Protein AF-A0A8T3SZZ5-F1 (afdb_monomer_lite)

pLDDT: mean 92.69, std 7.75, range [58.88, 98.56]

Foldseek 3Di:
DCQLLVLLLVLLVLLVVCVVPVWLVSLQSSLVSLVRSLVVLVVVLVVLVVLCVPPPLCVDPLNVCLSVLSVLLSVLSVVLNVQSVVDSRDRDPSSSVSSVVSSVSSVVSVVSVVCCCPVVVGPHDDDDDD

Secondary structure (DSSP, 8-state):
--HHHHHHHHHHHHHHHHHHH--HHHHHHHHHHHHHHHHHHHHHHHHHHHHHHH-GGGGSHHHHHHHHHHHHHHHHHHHHHHHHTT-SS---HHHHHHHHHHHHHHHHHHHHHHHHHHHH-TT-PPPPP-

Structure (mmCIF, N/CA/C/O backbone):
data_AF-A0A8T3SZZ5-F1
#
_entry.id   AF-A0A8T3SZZ5-F1
#
loop_
_atom_site.group_PDB
_atom_site.id
_atom_site.type_symbol
_atom_site.label_atom_id
_atom_site.label_alt_id
_atom_site.label_comp_id
_atom_site.label_asym_id
_atom_site.label_entity_id
_atom_site.label_seq_id
_atom_site.pdbx_PDB_ins_code
_atom_site.Cartn_x
_atom_site.Cartn_y
_atom_site.Cartn_z
_atom_site.occupancy
_atom_site.B_iso_or_equiv
_atom_site.auth_seq_id
_atom_site.auth_comp_id
_atom_site.auth_asym_id
_atom_site.auth_atom_id
_atom_site.pdbx_PDB_model_num
ATOM 1 N N . MET A 1 1 ? -1.340 4.251 -11.972 1.00 61.84 1 MET A N 1
ATOM 2 C CA . MET A 1 1 ? -2.736 4.170 -11.483 1.00 61.84 1 MET A CA 1
ATOM 3 C C . MET A 1 1 ? -2.809 4.686 -10.046 1.00 61.84 1 MET A C 1
ATOM 5 O O . MET A 1 1 ? -2.326 3.992 -9.163 1.00 61.84 1 MET A O 1
ATOM 9 N N . PRO A 1 2 ? -3.356 5.887 -9.785 1.00 79.12 2 PRO A N 1
ATOM 10 C CA . PRO A 1 2 ? -3.400 6.474 -8.436 1.00 79.12 2 PRO A CA 1
ATOM 11 C C . PRO A 1 2 ? -4.463 5.850 -7.510 1.00 79.12 2 PRO A C 1
ATOM 13 O O . PRO A 1 2 ? -4.413 6.050 -6.300 1.00 79.12 2 PRO A O 1
ATOM 16 N N . ILE A 1 3 ? -5.404 5.069 -8.057 1.00 86.88 3 ILE A N 1
ATOM 17 C CA . ILE A 1 3 ? -6.556 4.520 -7.319 1.00 86.88 3 ILE A CA 1
ATOM 18 C C . ILE A 1 3 ? -6.145 3.657 -6.106 1.00 86.88 3 ILE A C 1
ATOM 20 O O . ILE A 1 3 ? -6.628 3.943 -5.010 1.00 86.88 3 ILE A O 1
ATOM 24 N N . PRO A 1 4 ? -5.246 2.654 -6.222 1.00 90.94 4 PRO A N 1
ATOM 25 C CA . PRO A 1 4 ? -4.876 1.817 -5.075 1.00 90.94 4 PRO A CA 1
ATOM 26 C C . PRO A 1 4 ? -4.179 2.623 -3.978 1.00 90.94 4 PRO A C 1
ATOM 28 O O . PRO A 1 4 ? -4.454 2.430 -2.798 1.00 90.94 4 PRO A O 1
ATOM 31 N N . ILE A 1 5 ? -3.324 3.571 -4.380 1.00 92.69 5 ILE A N 1
ATOM 32 C CA . ILE A 1 5 ? -2.606 4.469 -3.470 1.00 92.69 5 ILE A CA 1
ATOM 33 C C . ILE A 1 5 ? -3.613 5.287 -2.658 1.00 92.69 5 ILE A C 1
ATOM 35 O O . ILE A 1 5 ? -3.540 5.306 -1.431 1.00 92.69 5 ILE A O 1
ATOM 39 N N . GLY A 1 6 ? -4.583 5.914 -3.330 1.00 93.69 6 GLY A N 1
ATOM 40 C CA . GLY A 1 6 ? -5.626 6.703 -2.677 1.00 93.69 6 GLY A CA 1
ATOM 41 C C . GLY A 1 6 ? -6.462 5.881 -1.696 1.00 93.69 6 GLY A C 1
ATOM 42 O O . GLY A 1 6 ? -6.640 6.293 -0.553 1.00 93.69 6 GLY A O 1
ATOM 43 N N . LEU A 1 7 ? -6.917 4.693 -2.103 1.00 97.06 7 LEU A N 1
ATOM 44 C CA . LEU A 1 7 ? -7.750 3.827 -1.262 1.00 97.06 7 LEU A CA 1
ATOM 45 C C . LEU A 1 7 ? -7.009 3.315 -0.024 1.00 97.06 7 LEU A C 1
ATOM 47 O O . LEU A 1 7 ? -7.548 3.376 1.078 1.00 97.06 7 LEU A O 1
ATOM 51 N N . LEU A 1 8 ? -5.768 2.850 -0.175 1.00 96.50 8 LEU A N 1
ATOM 52 C CA . LEU A 1 8 ? -4.978 2.340 0.948 1.00 96.50 8 LEU A CA 1
ATOM 53 C C . LEU A 1 8 ? -4.509 3.466 1.885 1.00 96.50 8 LEU A C 1
ATOM 55 O O . LEU A 1 8 ? -4.476 3.280 3.100 1.00 96.50 8 LEU A O 1
ATOM 59 N N . THR A 1 9 ? -4.240 4.663 1.356 1.00 95.94 9 THR A N 1
ATOM 60 C CA . THR A 1 9 ? -3.943 5.848 2.180 1.00 95.94 9 THR A CA 1
ATOM 61 C C . THR A 1 9 ? -5.182 6.297 2.959 1.00 95.94 9 THR A C 1
ATOM 63 O O . THR A 1 9 ? -5.110 6.545 4.163 1.00 95.94 9 THR A O 1
ATOM 66 N N . ALA A 1 10 ? -6.348 6.334 2.307 1.00 97.38 10 ALA A N 1
ATOM 67 C CA . ALA A 1 10 ? -7.620 6.628 2.961 1.00 97.38 10 ALA A CA 1
ATOM 68 C C . ALA A 1 10 ? -7.983 5.566 4.012 1.00 97.38 10 ALA A C 1
ATOM 70 O O . ALA A 1 10 ? -8.557 5.900 5.048 1.00 97.38 10 ALA A O 1
ATOM 71 N N . ALA A 1 11 ? -7.625 4.296 3.789 1.00 97.25 11 ALA A N 1
ATOM 72 C CA . ALA A 1 11 ? -7.808 3.240 4.778 1.00 97.25 11 ALA A CA 1
ATOM 73 C C . ALA A 1 11 ? -7.007 3.516 6.057 1.00 97.25 11 ALA A C 1
ATOM 75 O O . ALA A 1 11 ? -7.571 3.425 7.147 1.00 97.25 11 ALA A O 1
ATOM 76 N N . ALA A 1 12 ? -5.737 3.915 5.934 1.00 96.62 12 ALA A N 1
ATOM 77 C CA . ALA A 1 12 ? -4.908 4.289 7.079 1.00 96.62 12 ALA A CA 1
ATOM 78 C C . ALA A 1 12 ? -5.440 5.541 7.803 1.00 96.62 12 ALA A C 1
ATOM 80 O O . ALA A 1 12 ? -5.471 5.578 9.033 1.00 96.62 12 ALA A O 1
ATOM 81 N N . ALA A 1 13 ? -5.937 6.539 7.066 1.00 97.69 13 ALA A N 1
ATOM 82 C CA . ALA A 1 13 ? -6.591 7.707 7.663 1.00 97.69 13 ALA A CA 1
ATOM 83 C C . ALA A 1 13 ? -7.879 7.326 8.420 1.00 97.69 13 ALA A C 1
ATOM 85 O O . ALA A 1 13 ? -8.120 7.792 9.532 1.00 97.69 13 ALA A O 1
ATOM 86 N N . SER A 1 14 ? -8.684 6.428 7.850 1.00 97.62 14 SER A N 1
ATOM 87 C CA . SER A 1 14 ? -9.874 5.876 8.500 1.00 97.62 14 SER A CA 1
ATOM 88 C C . SER A 1 14 ? -9.515 5.081 9.758 1.00 97.62 14 SER A C 1
ATOM 90 O O . SER A 1 14 ? -10.202 5.171 10.768 1.00 97.62 14 SER A O 1
ATOM 92 N N . ASP A 1 15 ? -8.428 4.315 9.733 1.00 96.81 15 ASP A N 1
ATOM 93 C CA . ASP A 1 15 ? -7.927 3.593 10.903 1.00 96.81 15 ASP A CA 1
ATOM 94 C C . ASP A 1 15 ? -7.506 4.539 12.035 1.00 96.81 15 ASP A C 1
ATOM 96 O O . ASP A 1 15 ? -7.843 4.301 13.195 1.00 96.81 15 ASP A O 1
ATOM 100 N N . LEU A 1 16 ? -6.840 5.647 11.702 1.00 97.31 16 LEU A N 1
ATOM 101 C CA . LEU A 1 16 ? -6.510 6.695 12.666 1.00 97.31 16 LEU A CA 1
ATOM 102 C C . LEU A 1 16 ? -7.776 7.337 13.253 1.00 97.31 16 LEU A C 1
ATOM 104 O O . LEU A 1 16 ? -7.875 7.512 14.466 1.00 97.31 16 LEU A O 1
ATOM 108 N N . ALA A 1 17 ? -8.779 7.622 12.420 1.00 97.38 17 ALA A N 1
ATOM 109 C CA . ALA A 1 17 ? -10.062 8.138 12.890 1.00 97.38 17 ALA A CA 1
ATOM 110 C C . ALA A 1 17 ? -10.776 7.148 13.828 1.00 97.38 17 ALA A C 1
ATOM 112 O O . ALA A 1 17 ? -11.336 7.565 14.841 1.00 97.38 17 ALA A O 1
ATOM 113 N N . HIS A 1 18 ? -10.710 5.839 13.557 1.00 95.94 18 HIS A N 1
ATOM 114 C CA . HIS A 1 18 ? -11.233 4.812 14.465 1.00 95.94 18 HIS A CA 1
ATOM 115 C C . HIS A 1 18 ? -10.519 4.830 15.824 1.00 95.94 18 HIS A C 1
ATOM 117 O O . HIS A 1 18 ? -11.184 4.734 16.852 1.00 95.94 18 HIS A O 1
ATOM 123 N N . LEU A 1 19 ? -9.191 4.991 15.841 1.00 95.62 19 LEU A N 1
ATOM 124 C CA . LEU A 1 19 ? -8.409 5.077 17.079 1.00 95.62 19 LEU A CA 1
ATOM 125 C C . LEU A 1 19 ? -8.756 6.313 17.917 1.00 95.62 19 LEU A C 1
ATOM 127 O O . LEU A 1 19 ? -8.826 6.215 19.137 1.00 95.62 19 LEU A O 1
ATOM 131 N N . ILE A 1 20 ? -8.983 7.456 17.268 1.00 97.06 20 ILE A N 1
ATOM 132 C CA . ILE A 1 20 ? -9.291 8.722 17.948 1.00 97.06 20 ILE A CA 1
ATOM 133 C C . ILE A 1 20 ? -10.732 8.736 18.473 1.00 97.06 20 ILE A C 1
ATOM 135 O O . ILE A 1 20 ? -10.987 9.205 19.577 1.00 97.06 20 ILE A O 1
ATOM 139 N N . THR A 1 21 ? -11.683 8.245 17.676 1.00 95.81 21 THR A N 1
ATOM 140 C CA . THR A 1 21 ? -13.121 8.390 17.965 1.00 95.81 21 THR A CA 1
ATOM 141 C C . THR A 1 21 ? -13.736 7.180 18.661 1.00 95.81 21 THR A C 1
ATOM 143 O O . THR A 1 21 ? -14.789 7.300 19.280 1.00 95.81 21 THR A O 1
ATOM 146 N N . GLY A 1 22 ? -13.140 5.993 18.515 1.00 92.94 22 GLY A N 1
ATOM 147 C CA . GLY A 1 22 ? -13.751 4.726 18.919 1.00 92.94 22 GLY A CA 1
ATOM 148 C C . GLY A 1 22 ? -14.957 4.300 18.068 1.00 92.94 22 GLY A C 1
ATOM 149 O O . GLY A 1 22 ? -15.560 3.261 18.347 1.00 92.94 22 GLY A O 1
ATOM 150 N N . ASP A 1 23 ? -15.323 5.050 17.020 1.00 94.12 23 ASP A N 1
ATOM 151 C CA . ASP A 1 23 ? -16.511 4.756 16.219 1.00 94.12 23 ASP A CA 1
ATOM 152 C C . ASP A 1 23 ? -16.256 3.578 15.266 1.00 94.12 23 ASP A C 1
ATOM 154 O O . ASP A 1 23 ? -15.354 3.580 14.420 1.00 94.12 23 ASP A O 1
ATOM 158 N N . GLY A 1 24 ? -17.095 2.547 15.377 1.00 93.94 24 GLY A N 1
ATOM 159 C CA . GLY A 1 24 ? -17.067 1.379 14.503 1.00 93.94 24 GLY A CA 1
ATOM 160 C C . GLY A 1 24 ? -17.409 1.682 13.038 1.00 93.94 24 GLY A C 1
ATOM 161 O O . GLY A 1 24 ? -17.210 0.808 12.196 1.00 93.94 24 GLY A O 1
ATOM 162 N N . PHE A 1 25 ? -17.943 2.863 12.705 1.00 95.44 25 PHE A N 1
ATOM 163 C CA . PHE A 1 25 ? -18.092 3.336 11.324 1.00 95.44 25 PHE A CA 1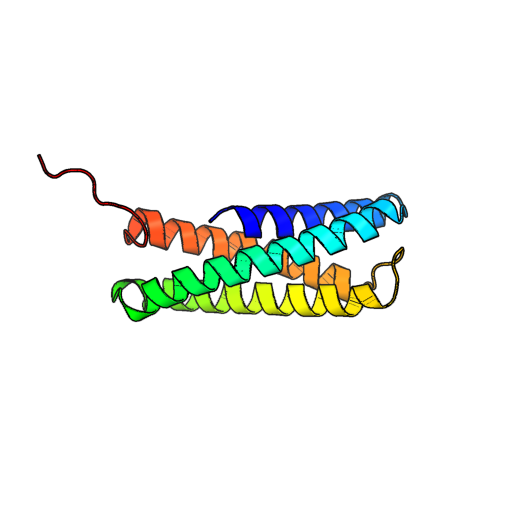
ATOM 164 C C . PHE A 1 25 ? -16.752 3.329 10.586 1.00 95.44 25 PHE A C 1
ATOM 166 O O . PHE A 1 25 ? -16.635 2.683 9.543 1.00 95.44 25 PHE A O 1
ATOM 173 N N . PHE A 1 26 ? -15.723 3.940 11.171 1.00 96.56 26 PHE A N 1
ATOM 174 C CA . PHE A 1 26 ? -14.394 4.018 10.570 1.00 96.56 26 PHE A CA 1
ATOM 175 C C . PHE A 1 26 ? -13.741 2.637 10.403 1.00 96.56 26 PHE A C 1
ATOM 177 O O . PHE A 1 26 ? -13.066 2.392 9.407 1.00 96.56 26 PHE A O 1
ATOM 184 N N . ALA A 1 27 ? -14.017 1.685 11.301 1.00 94.75 27 ALA A N 1
ATOM 185 C CA . ALA A 1 27 ? -13.576 0.293 11.155 1.00 94.75 27 ALA A CA 1
ATOM 186 C C . ALA A 1 27 ? -14.266 -0.452 9.989 1.00 94.75 27 ALA A C 1
ATOM 188 O O . ALA A 1 27 ? -13.684 -1.347 9.368 1.00 94.75 27 ALA A O 1
ATOM 189 N N . ARG A 1 28 ? -15.530 -0.118 9.683 1.00 95.81 28 ARG A N 1
ATOM 190 C CA . ARG A 1 28 ? -16.231 -0.638 8.493 1.00 95.81 28 ARG A CA 1
ATOM 191 C C . ARG A 1 28 ? -15.698 0.014 7.224 1.00 95.81 28 ARG A C 1
ATOM 193 O O . ARG A 1 28 ? -15.439 -0.693 6.255 1.00 95.81 28 ARG A O 1
ATOM 200 N N . MET A 1 29 ? -15.515 1.332 7.250 1.00 96.44 29 MET A N 1
ATOM 201 C CA . MET A 1 29 ? -15.009 2.098 6.117 1.00 96.44 29 MET A CA 1
ATOM 202 C C . MET A 1 29 ? -13.604 1.635 5.718 1.00 96.44 29 MET A C 1
ATOM 204 O O . MET A 1 29 ? -13.395 1.289 4.557 1.00 96.44 29 MET A O 1
ATOM 208 N N . SER A 1 30 ? -12.671 1.511 6.670 1.00 96.25 30 SER A N 1
ATOM 209 C CA . SER A 1 30 ? -11.310 1.054 6.369 1.00 96.25 30 SER A CA 1
ATOM 210 C C . SER A 1 30 ? -11.274 -0.359 5.790 1.00 96.25 30 SER A C 1
ATOM 212 O O . SER A 1 30 ? -10.490 -0.614 4.884 1.00 96.25 30 SER A O 1
ATOM 214 N N . ARG A 1 31 ? -12.165 -1.272 6.205 1.00 96.25 31 ARG A N 1
ATOM 215 C CA . ARG A 1 31 ? -12.279 -2.599 5.570 1.00 96.25 31 ARG A CA 1
ATOM 216 C C . ARG A 1 31 ? -12.607 -2.523 4.080 1.00 96.25 31 ARG A C 1
ATOM 218 O O . ARG A 1 31 ? -11.951 -3.202 3.293 1.00 96.25 31 ARG A O 1
ATOM 225 N N . TRP A 1 32 ? -13.593 -1.715 3.695 1.00 97.50 32 TRP A N 1
ATOM 226 C CA . TRP A 1 32 ? -13.962 -1.548 2.285 1.00 97.50 32 TRP A CA 1
ATOM 227 C C . TRP A 1 32 ? -12.869 -0.841 1.487 1.00 97.50 32 TRP A C 1
ATOM 229 O O . TRP A 1 32 ? -12.576 -1.254 0.369 1.00 97.50 32 TRP A O 1
ATOM 239 N N . LEU A 1 33 ? -12.217 0.163 2.078 1.00 98.06 33 LEU A N 1
ATOM 240 C CA . LEU A 1 33 ? -11.090 0.862 1.461 1.00 98.06 33 LEU A CA 1
ATOM 241 C C . LEU A 1 33 ? -9.897 -0.074 1.222 1.00 98.06 33 LEU A C 1
ATOM 243 O O . LEU A 1 33 ? -9.352 -0.085 0.122 1.00 98.06 33 LEU A O 1
ATOM 247 N N . VAL A 1 34 ? -9.538 -0.917 2.199 1.00 97.88 34 VAL A N 1
ATOM 248 C CA . VAL A 1 34 ? -8.494 -1.942 2.024 1.00 97.88 34 VAL A CA 1
ATOM 249 C C . VAL A 1 34 ? -8.892 -2.932 0.930 1.00 97.88 34 VAL A C 1
ATOM 251 O O . VAL A 1 34 ? -8.091 -3.207 0.042 1.00 97.88 34 VAL A O 1
ATOM 254 N N . GLY A 1 35 ? -10.129 -3.440 0.951 1.00 97.81 35 GLY A N 1
ATOM 255 C CA . GLY A 1 35 ? -10.621 -4.372 -0.069 1.00 97.81 35 GLY A CA 1
ATOM 256 C C . GLY A 1 35 ? -10.569 -3.790 -1.485 1.00 97.81 35 GLY A C 1
ATOM 257 O O . GLY A 1 35 ? -10.023 -4.416 -2.392 1.00 97.81 35 GLY A O 1
ATOM 258 N N . GLY A 1 36 ? -11.065 -2.564 -1.666 1.00 97.81 36 GLY A N 1
ATOM 259 C CA . GLY A 1 36 ? -10.997 -1.855 -2.944 1.00 97.81 36 GLY A CA 1
ATOM 260 C C . GLY A 1 36 ? -9.561 -1.541 -3.371 1.00 97.81 36 GLY A C 1
ATOM 261 O O . GLY A 1 36 ? -9.217 -1.691 -4.543 1.00 97.81 36 GLY A O 1
ATOM 262 N N . GLY A 1 37 ? -8.702 -1.157 -2.423 1.00 97.88 37 GLY A N 1
ATOM 263 C CA . GLY A 1 37 ? -7.282 -0.906 -2.661 1.00 97.88 37 GLY A CA 1
ATOM 264 C C . GLY A 1 37 ? -6.541 -2.151 -3.147 1.00 97.88 37 GLY A C 1
ATOM 265 O O . GLY A 1 37 ? -5.783 -2.066 -4.110 1.00 97.88 37 GLY A O 1
ATOM 266 N N . ILE A 1 38 ? -6.817 -3.318 -2.553 1.00 98.12 38 ILE A N 1
ATOM 267 C CA . ILE A 1 38 ? -6.282 -4.610 -3.007 1.00 98.12 38 ILE A CA 1
ATOM 268 C C . ILE A 1 38 ? -6.783 -4.932 -4.413 1.00 98.12 38 ILE A C 1
ATOM 270 O O . ILE A 1 38 ? -5.972 -5.254 -5.276 1.00 98.12 38 ILE A O 1
ATOM 274 N N . ALA A 1 39 ? -8.089 -4.813 -4.670 1.00 97.75 39 ALA A N 1
ATOM 275 C CA . ALA A 1 39 ? -8.656 -5.105 -5.986 1.00 97.75 39 ALA A CA 1
ATOM 276 C C . ALA A 1 39 ? -8.022 -4.231 -7.082 1.00 97.75 39 ALA A C 1
ATOM 278 O O . ALA A 1 39 ? -7.510 -4.746 -8.077 1.00 97.75 39 ALA A O 1
ATOM 279 N N . GLY A 1 40 ? -7.963 -2.914 -6.864 1.00 96.94 40 GLY A N 1
ATOM 280 C CA . GLY A 1 40 ? -7.304 -1.996 -7.790 1.00 96.94 40 GLY A CA 1
ATOM 281 C C . GLY A 1 40 ? -5.801 -2.261 -7.919 1.00 96.94 40 GLY A C 1
ATOM 282 O O . GLY A 1 40 ? -5.241 -2.137 -9.007 1.00 96.94 40 GLY A O 1
ATOM 283 N N . GLY A 1 41 ? -5.135 -2.632 -6.824 1.00 96.62 41 GLY A N 1
ATOM 284 C CA . GLY A 1 41 ? -3.709 -2.944 -6.820 1.00 96.62 41 GLY A CA 1
ATOM 285 C C . GLY A 1 41 ? -3.380 -4.225 -7.586 1.00 96.62 41 GLY A C 1
ATOM 286 O O . GLY A 1 41 ? -2.392 -4.249 -8.309 1.00 96.62 41 GLY A O 1
ATOM 287 N N . LEU A 1 42 ? -4.231 -5.252 -7.519 1.00 97.06 42 LEU A N 1
ATOM 288 C CA . LEU A 1 42 ? -4.095 -6.469 -8.324 1.00 97.06 42 LEU A CA 1
ATOM 289 C C . LEU A 1 42 ? -4.284 -6.185 -9.819 1.00 97.06 42 LEU A C 1
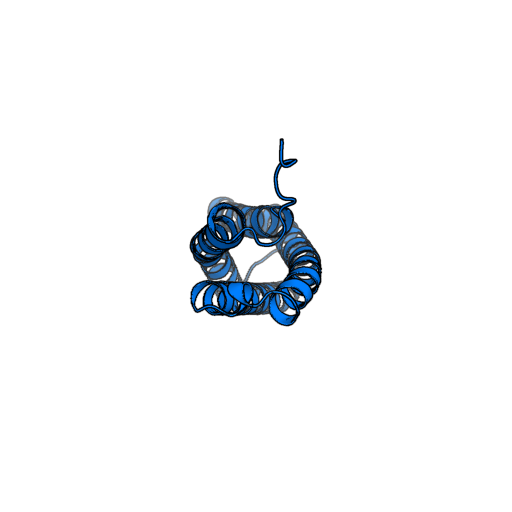ATOM 291 O O . LEU A 1 42 ? -3.504 -6.672 -10.637 1.00 97.06 42 LEU A O 1
ATOM 295 N N . MET A 1 43 ? -5.258 -5.343 -10.183 1.00 96.12 43 MET A N 1
ATOM 296 C CA . MET A 1 43 ? -5.420 -4.892 -11.571 1.00 96.12 43 MET A CA 1
ATOM 297 C C . MET A 1 43 ? -4.180 -4.131 -12.059 1.00 96.12 43 MET A C 1
ATOM 299 O O . MET A 1 43 ? -3.674 -4.394 -13.149 1.00 96.12 43 MET A O 1
ATOM 303 N N . ALA A 1 44 ? -3.655 -3.218 -11.236 1.00 94.06 44 ALA A N 1
ATOM 304 C CA . ALA A 1 44 ? -2.438 -2.476 -11.550 1.00 94.06 44 ALA A CA 1
ATOM 305 C C . ALA A 1 44 ? -1.207 -3.392 -11.656 1.00 94.06 44 ALA A C 1
ATOM 307 O O . ALA A 1 44 ? -0.386 -3.198 -12.549 1.00 94.06 44 ALA A O 1
ATOM 308 N N . ALA A 1 45 ? -1.097 -4.407 -10.796 1.00 95.19 45 ALA A N 1
ATOM 309 C CA . ALA A 1 45 ? -0.032 -5.401 -10.855 1.00 95.19 45 ALA A CA 1
ATOM 310 C C . ALA A 1 45 ? -0.074 -6.194 -12.168 1.00 95.19 45 ALA A C 1
ATOM 312 O O . ALA A 1 45 ? 0.974 -6.419 -12.761 1.00 95.19 45 ALA A O 1
ATOM 313 N N . GLY A 1 46 ? -1.264 -6.549 -12.667 1.00 95.19 46 GLY A N 1
ATOM 314 C CA . GLY A 1 46 ? -1.417 -7.196 -13.973 1.00 95.19 46 GLY A CA 1
ATOM 315 C C . GLY A 1 46 ? -0.818 -6.372 -15.117 1.00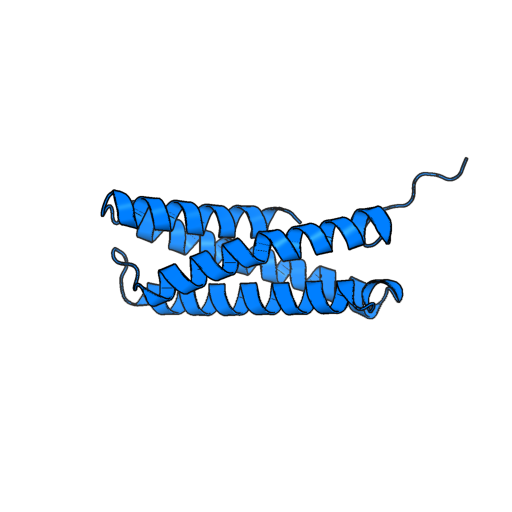 95.19 46 GLY A C 1
ATOM 316 O O . GLY A 1 46 ? -0.024 -6.892 -15.898 1.00 95.19 46 GLY A O 1
ATOM 317 N N . LEU A 1 47 ? -1.125 -5.071 -15.170 1.00 92.31 47 LEU A N 1
ATOM 318 C CA . LEU A 1 47 ? -0.534 -4.157 -16.157 1.00 92.31 47 LEU A CA 1
ATOM 319 C C . LEU A 1 47 ? 0.983 -4.010 -15.959 1.00 92.31 47 LEU A C 1
ATOM 321 O O . LEU A 1 47 ? 1.748 -4.120 -16.912 1.00 92.31 47 LEU A O 1
ATOM 325 N N . GLY A 1 48 ? 1.430 -3.846 -14.712 1.00 92.50 48 GLY A N 1
ATOM 326 C CA . GLY A 1 48 ? 2.850 -3.716 -14.386 1.00 92.50 48 GLY A CA 1
ATOM 327 C C . GLY A 1 48 ? 3.675 -4.961 -14.722 1.00 92.50 48 GLY A C 1
ATOM 328 O O . GLY A 1 48 ? 4.836 -4.835 -15.098 1.00 92.50 48 GLY A O 1
ATOM 329 N N . ILE A 1 49 ? 3.094 -6.162 -14.640 1.00 94.94 49 ILE A N 1
ATOM 330 C CA . ILE A 1 49 ? 3.749 -7.411 -15.058 1.00 94.94 49 ILE A CA 1
ATOM 331 C C . ILE A 1 49 ? 3.980 -7.422 -16.572 1.00 94.94 49 ILE A C 1
ATOM 333 O O . ILE A 1 49 ? 5.052 -7.838 -17.012 1.00 94.94 49 ILE A O 1
ATOM 337 N N . ILE A 1 50 ? 3.019 -6.938 -17.366 1.00 94.19 50 ILE A N 1
ATOM 338 C CA . ILE A 1 50 ? 3.175 -6.818 -18.823 1.00 94.19 50 ILE A CA 1
ATOM 339 C C . ILE A 1 50 ? 4.332 -5.865 -19.139 1.00 94.19 50 ILE A C 1
ATOM 341 O O . ILE A 1 50 ? 5.231 -6.232 -19.900 1.00 94.19 50 ILE A O 1
ATOM 345 N N . ASP A 1 51 ? 4.371 -4.692 -18.503 1.00 91.69 51 ASP A N 1
ATOM 346 C CA . ASP A 1 51 ? 5.468 -3.729 -18.663 1.00 91.69 51 ASP A CA 1
ATOM 347 C C . ASP A 1 51 ? 6.815 -4.340 -18.249 1.00 91.69 51 ASP A C 1
ATOM 349 O O . ASP A 1 51 ? 7.801 -4.249 -18.978 1.00 91.69 51 ASP A O 1
ATOM 353 N N . PHE A 1 52 ? 6.864 -5.031 -17.108 1.00 92.88 52 PHE A N 1
ATOM 354 C CA . PHE A 1 52 ? 8.077 -5.675 -16.600 1.00 92.88 52 PHE A CA 1
ATOM 355 C C . PHE A 1 52 ? 8.588 -6.799 -17.521 1.00 92.88 52 PHE A C 1
ATOM 357 O O . PHE A 1 52 ? 9.798 -6.993 -17.680 1.00 92.88 52 PHE A O 1
ATOM 364 N N . ALA A 1 53 ? 7.681 -7.542 -18.158 1.00 94.00 53 ALA A N 1
ATOM 365 C CA . ALA A 1 53 ? 8.019 -8.612 -19.091 1.00 94.00 53 ALA A CA 1
ATOM 366 C C . ALA A 1 53 ? 8.480 -8.081 -20.460 1.00 94.00 53 ALA A C 1
ATOM 368 O O . ALA A 1 53 ? 9.405 -8.638 -21.061 1.00 94.00 53 ALA A O 1
ATOM 369 N N . THR A 1 54 ? 7.874 -6.997 -20.942 1.00 93.19 54 THR A N 1
ATOM 370 C CA . THR A 1 54 ? 8.071 -6.498 -22.314 1.00 93.19 54 THR A CA 1
ATOM 371 C C . THR A 1 54 ? 9.118 -5.388 -22.415 1.00 93.19 54 THR A C 1
ATOM 373 O O . THR A 1 54 ? 9.848 -5.320 -23.404 1.00 93.19 54 THR A O 1
ATOM 376 N N . ILE A 1 55 ? 9.280 -4.559 -21.382 1.00 92.12 55 ILE A N 1
ATOM 377 C CA . ILE A 1 55 ? 10.142 -3.373 -21.412 1.00 92.12 55 ILE A CA 1
ATOM 378 C C . ILE A 1 55 ? 11.443 -3.652 -20.653 1.00 92.12 55 ILE A C 1
ATOM 380 O O . ILE A 1 55 ? 11.470 -3.816 -19.435 1.00 92.12 55 ILE A O 1
ATOM 384 N N . ARG A 1 56 ? 12.584 -3.640 -21.358 1.00 90.25 56 ARG A N 1
ATOM 385 C CA . ARG A 1 56 ? 13.904 -3.888 -20.739 1.00 90.25 56 ARG A CA 1
ATOM 386 C C . ARG A 1 56 ? 14.224 -2.902 -19.609 1.00 90.25 56 ARG A C 1
ATOM 388 O O . ARG A 1 56 ? 14.770 -3.321 -18.592 1.00 90.25 56 ARG A O 1
ATOM 395 N N . ALA A 1 57 ? 13.862 -1.628 -19.766 1.00 87.75 57 ALA A N 1
ATOM 396 C CA . ALA A 1 57 ? 14.084 -0.598 -18.751 1.00 87.75 57 ALA A CA 1
ATOM 397 C C . ALA A 1 57 ? 13.300 -0.851 -17.446 1.00 87.75 57 ALA A C 1
ATOM 399 O O . ALA A 1 57 ? 13.775 -0.473 -16.375 1.00 87.75 57 ALA A O 1
ATOM 400 N N . ALA A 1 58 ? 12.155 -1.543 -17.515 1.00 90.50 58 ALA A N 1
ATOM 401 C CA . ALA A 1 58 ? 11.337 -1.887 -16.351 1.00 90.50 58 ALA A CA 1
ATOM 402 C C . ALA A 1 58 ? 11.999 -2.932 -15.440 1.00 90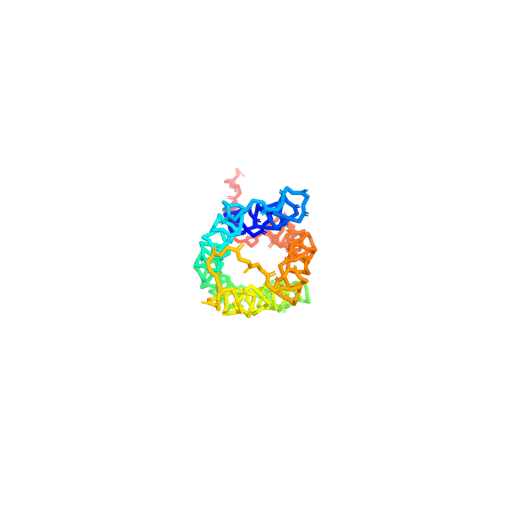.50 58 ALA A C 1
ATOM 404 O O . ALA A 1 58 ? 11.679 -3.007 -14.261 1.00 90.50 58 ALA A O 1
ATOM 405 N N . ARG A 1 59 ? 12.966 -3.705 -15.949 1.00 92.50 59 ARG A N 1
ATOM 406 C CA . ARG A 1 59 ? 13.698 -4.725 -15.176 1.00 92.50 59 ARG A CA 1
ATOM 407 C C . ARG A 1 59 ? 14.933 -4.195 -14.451 1.00 92.50 59 ARG A C 1
ATOM 409 O O . ARG A 1 59 ? 15.686 -4.970 -13.869 1.00 92.50 59 ARG A O 1
ATOM 416 N N . GLY A 1 60 ? 15.169 -2.885 -14.498 1.00 93.62 60 GLY A N 1
ATOM 417 C CA . GLY A 1 60 ? 16.242 -2.262 -13.731 1.00 93.62 60 GLY A CA 1
ATOM 418 C C . GLY A 1 60 ? 15.990 -2.319 -12.214 1.00 93.62 60 GLY A C 1
ATOM 419 O O . GLY A 1 60 ? 14.871 -2.606 -11.781 1.00 93.62 60 GLY A O 1
ATOM 420 N N . PRO A 1 61 ? 16.993 -1.966 -11.388 1.00 94.25 61 PRO A N 1
ATOM 421 C CA . PRO A 1 61 ? 16.887 -2.007 -9.925 1.00 94.25 61 PRO A CA 1
ATOM 422 C C . PRO A 1 61 ? 15.666 -1.264 -9.363 1.00 94.25 61 PRO A C 1
ATOM 424 O O . PRO A 1 61 ? 14.997 -1.768 -8.467 1.00 94.25 61 PRO A O 1
ATOM 427 N N . MET A 1 62 ? 15.323 -0.101 -9.932 1.00 93.88 62 MET A N 1
ATOM 428 C CA . MET A 1 62 ? 14.141 0.673 -9.526 1.00 93.88 62 MET A CA 1
ATOM 429 C C . MET A 1 62 ? 12.831 -0.060 -9.816 1.00 93.88 62 MET A C 1
ATOM 431 O O . MET A 1 62 ? 11.917 -0.009 -9.002 1.00 93.88 62 MET A O 1
ATOM 435 N N . GLY A 1 63 ? 12.733 -0.745 -10.956 1.00 94.38 63 GLY A N 1
ATOM 436 C CA . GLY A 1 63 ? 11.533 -1.492 -11.323 1.00 94.38 63 GLY A CA 1
ATOM 437 C C . GLY A 1 63 ? 11.353 -2.750 -10.481 1.00 94.38 63 GLY A C 1
ATOM 438 O O . GLY A 1 63 ? 10.244 -3.023 -10.034 1.00 94.38 63 GLY A O 1
ATOM 439 N N . ILE A 1 64 ? 12.448 -3.449 -10.158 1.00 96.12 64 ILE A N 1
ATOM 440 C CA . ILE A 1 64 ? 12.433 -4.564 -9.197 1.00 96.12 64 ILE A CA 1
ATOM 441 C C . ILE A 1 64 ? 12.007 -4.069 -7.810 1.00 96.12 64 ILE A C 1
ATOM 443 O O . ILE A 1 64 ? 11.113 -4.654 -7.200 1.00 96.12 64 ILE A O 1
ATOM 447 N N . ALA A 1 65 ? 12.598 -2.971 -7.326 1.00 96.69 65 ALA A N 1
ATOM 448 C CA . ALA A 1 65 ? 12.244 -2.381 -6.035 1.00 96.69 65 ALA A CA 1
ATOM 449 C C . ALA A 1 65 ? 10.778 -1.918 -5.997 1.00 96.69 65 ALA A C 1
ATOM 451 O O . ALA A 1 65 ? 10.074 -2.161 -5.018 1.00 96.69 65 ALA A O 1
ATOM 452 N N . HIS A 1 66 ? 10.293 -1.302 -7.077 1.00 95.69 66 HIS A N 1
ATOM 453 C CA . HIS A 1 66 ? 8.902 -0.883 -7.206 1.00 95.69 66 HIS A CA 1
ATOM 454 C C . HIS A 1 66 ? 7.943 -2.081 -7.200 1.00 95.69 66 HIS A C 1
ATOM 456 O O . HIS A 1 66 ? 6.983 -2.087 -6.429 1.00 95.69 66 HIS A O 1
ATOM 462 N N . ALA A 1 67 ? 8.200 -3.104 -8.020 1.00 95.69 67 ALA A N 1
ATOM 463 C CA . ALA A 1 67 ? 7.357 -4.294 -8.107 1.00 95.69 67 ALA A CA 1
ATOM 464 C C . ALA A 1 67 ? 7.340 -5.074 -6.782 1.00 95.69 67 ALA A C 1
ATOM 466 O O . ALA A 1 67 ? 6.268 -5.383 -6.262 1.00 95.69 67 ALA A O 1
ATOM 467 N N . GLY A 1 68 ? 8.513 -5.325 -6.192 1.00 97.31 68 GLY A N 1
ATOM 468 C CA . GLY A 1 68 ? 8.638 -6.009 -4.904 1.00 97.31 68 GLY A CA 1
ATOM 469 C C . GLY A 1 68 ? 7.986 -5.234 -3.758 1.00 97.31 68 GLY A C 1
ATOM 470 O O . GLY A 1 68 ? 7.260 -5.814 -2.952 1.00 97.31 68 GLY A O 1
ATOM 471 N N . GLY A 1 69 ? 8.167 -3.911 -3.720 1.00 97.56 69 GLY A N 1
ATOM 472 C CA . GLY A 1 69 ? 7.528 -3.047 -2.729 1.00 97.56 69 GLY A CA 1
ATOM 473 C C . GLY A 1 69 ? 6.000 -3.069 -2.828 1.00 97.56 69 GLY A C 1
ATOM 474 O O . GLY A 1 69 ? 5.325 -3.216 -1.811 1.00 97.56 69 GLY A O 1
ATOM 475 N N . ASN A 1 70 ? 5.444 -2.997 -4.041 1.00 96.88 70 ASN A N 1
ATOM 476 C CA . ASN A 1 70 ? 3.995 -3.094 -4.246 1.00 96.88 70 ASN A CA 1
ATOM 477 C C . ASN A 1 70 ? 3.443 -4.484 -3.902 1.00 96.88 70 ASN A C 1
ATOM 479 O O . ASN A 1 70 ? 2.365 -4.580 -3.315 1.00 96.88 70 ASN A O 1
ATOM 483 N N . ALA A 1 71 ? 4.184 -5.555 -4.196 1.00 97.62 71 ALA A N 1
ATOM 484 C CA . ALA A 1 71 ? 3.805 -6.903 -3.780 1.00 97.62 71 ALA A CA 1
ATOM 485 C C . ALA A 1 71 ? 3.749 -7.028 -2.245 1.00 97.62 71 ALA A C 1
ATOM 487 O O . ALA A 1 71 ? 2.782 -7.566 -1.705 1.00 97.62 71 ALA A O 1
ATOM 488 N N . ALA A 1 72 ? 4.730 -6.463 -1.531 1.00 98.19 72 ALA A N 1
ATOM 489 C CA . ALA A 1 72 ? 4.727 -6.421 -0.070 1.00 98.19 72 ALA A CA 1
ATOM 490 C C . ALA A 1 72 ? 3.541 -5.609 0.485 1.00 98.19 72 ALA A C 1
ATOM 492 O O . ALA A 1 72 ? 2.867 -6.062 1.410 1.00 98.19 72 ALA A O 1
ATOM 493 N N . ILE A 1 73 ? 3.232 -4.451 -0.110 1.00 98.38 73 ILE A N 1
ATOM 494 C CA . ILE A 1 73 ? 2.068 -3.621 0.250 1.00 98.38 73 ILE A CA 1
ATOM 495 C C . ILE A 1 73 ? 0.758 -4.397 0.092 1.00 98.38 73 ILE A C 1
ATOM 497 O O . ILE A 1 73 ? -0.078 -4.376 0.999 1.00 98.38 73 ILE A O 1
ATOM 501 N N . LEU A 1 74 ? 0.581 -5.108 -1.025 1.00 98.12 74 LEU A N 1
ATOM 502 C CA . LEU A 1 74 ? -0.590 -5.955 -1.251 1.00 98.12 74 LEU A CA 1
ATOM 503 C C . LEU A 1 74 ? -0.672 -7.095 -0.232 1.00 98.12 74 LEU A C 1
ATOM 505 O O . LEU A 1 74 ? -1.748 -7.338 0.311 1.00 98.12 74 LEU A O 1
ATOM 509 N N . GLY A 1 75 ? 0.452 -7.740 0.090 1.00 98.44 75 GLY A N 1
ATOM 510 C CA . GLY A 1 75 ? 0.520 -8.784 1.115 1.00 98.44 75 GLY A CA 1
ATOM 511 C C . GLY A 1 75 ? 0.129 -8.279 2.508 1.00 98.44 75 GLY A C 1
ATOM 512 O O . GLY A 1 75 ? -0.727 -8.871 3.166 1.00 98.44 75 GLY A O 1
ATOM 513 N N . MET A 1 76 ? 0.689 -7.143 2.940 1.00 98.56 76 MET A N 1
ATOM 514 C CA . MET A 1 76 ? 0.343 -6.510 4.220 1.00 98.56 76 MET A CA 1
ATOM 515 C C . MET A 1 76 ?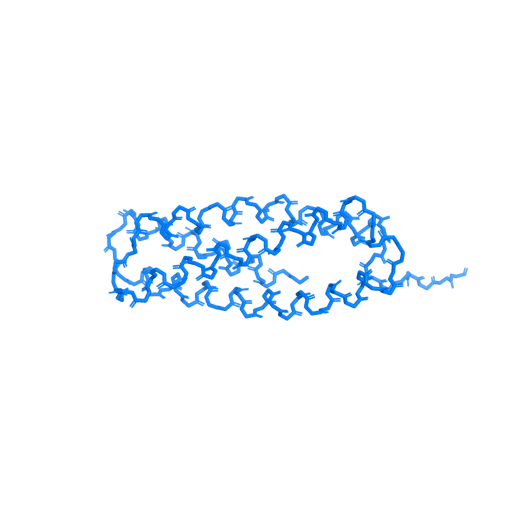 -1.128 -6.097 4.269 1.00 98.56 76 MET A C 1
ATOM 517 O O . MET A 1 76 ? -1.805 -6.331 5.272 1.00 98.56 76 MET A O 1
ATOM 521 N N . SER A 1 77 ? -1.641 -5.529 3.176 1.00 98.25 77 SER A N 1
ATOM 522 C CA . SER A 1 77 ? -3.044 -5.126 3.053 1.00 98.25 77 SER A CA 1
ATOM 523 C C . SER A 1 77 ? -3.975 -6.340 3.111 1.00 98.25 77 SER A C 1
ATOM 525 O O . SER A 1 77 ? -4.977 -6.312 3.824 1.00 98.25 77 SER A O 1
ATOM 527 N N . GLY A 1 78 ? -3.623 -7.436 2.432 1.00 98.25 78 GLY A N 1
ATOM 528 C CA . GLY A 1 78 ? -4.360 -8.699 2.472 1.00 98.25 78 GLY A CA 1
ATOM 529 C C . GLY A 1 78 ? -4.401 -9.308 3.872 1.00 98.25 78 GLY A C 1
ATOM 530 O O . GLY A 1 78 ? -5.474 -9.672 4.356 1.00 98.25 78 GLY A O 1
ATOM 531 N N . LEU A 1 79 ? -3.263 -9.340 4.572 1.00 98.19 79 LEU A N 1
ATOM 532 C CA . LEU A 1 79 ? -3.207 -9.813 5.956 1.00 98.19 79 LEU A CA 1
ATOM 533 C C . LEU A 1 79 ? -3.999 -8.898 6.903 1.00 98.19 79 LEU A C 1
ATOM 535 O O . LEU A 1 79 ? -4.737 -9.389 7.759 1.00 98.19 79 LEU A O 1
ATOM 539 N N . SER A 1 80 ? -3.914 -7.575 6.722 1.00 97.88 80 SER A N 1
ATOM 540 C CA . SER A 1 80 ? -4.736 -6.610 7.461 1.00 97.88 80 SER A CA 1
ATOM 541 C C . SER A 1 80 ? -6.227 -6.885 7.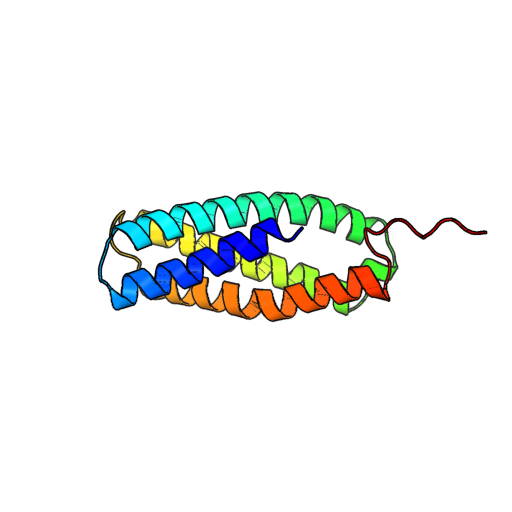251 1.00 97.88 80 SER A C 1
ATOM 543 O O . SER A 1 80 ? -6.982 -6.964 8.221 1.00 97.88 80 SER A O 1
ATOM 545 N N . LEU A 1 81 ? -6.656 -7.103 6.004 1.00 97.44 81 LEU A N 1
ATOM 546 C CA . LEU A 1 81 ? -8.047 -7.400 5.670 1.00 97.44 81 LEU A CA 1
ATOM 547 C C . LEU A 1 81 ? -8.523 -8.712 6.298 1.00 97.44 81 LEU A C 1
ATOM 549 O O . LEU A 1 81 ? -9.621 -8.749 6.851 1.00 97.44 81 LEU A O 1
ATOM 553 N N . LEU A 1 82 ? -7.698 -9.762 6.260 1.00 97.25 82 LEU A N 1
ATOM 554 C CA . LEU A 1 82 ? -8.009 -11.057 6.865 1.00 97.25 82 LEU A CA 1
ATOM 555 C C . LEU A 1 82 ? -8.224 -10.932 8.378 1.00 97.25 82 LEU A C 1
ATOM 557 O O . LEU A 1 82 ? -9.214 -11.427 8.917 1.00 97.25 82 LEU A O 1
ATOM 561 N N . LEU A 1 83 ? -7.336 -10.215 9.069 1.00 96.25 83 LEU A N 1
ATOM 562 C CA . LEU A 1 83 ? -7.441 -9.988 10.512 1.00 96.25 83 LEU A CA 1
ATOM 563 C C . LEU A 1 83 ? -8.695 -9.187 10.889 1.00 96.25 83 LEU A C 1
ATOM 565 O O . LEU A 1 83 ? -9.283 -9.423 11.947 1.00 96.25 83 LEU A O 1
ATOM 569 N N . ARG A 1 84 ? -9.143 -8.280 10.014 1.00 94.62 84 ARG A N 1
ATOM 570 C CA . ARG A 1 84 ? -10.372 -7.494 10.199 1.00 94.62 84 ARG A CA 1
ATOM 571 C C . ARG A 1 84 ? -11.657 -8.310 10.027 1.00 94.62 84 ARG A C 1
ATOM 573 O O . ARG A 1 84 ? -12.705 -7.845 10.461 1.00 94.62 84 ARG A O 1
ATOM 580 N N . GLN A 1 85 ? -11.615 -9.518 9.455 1.00 91.81 85 GLN A N 1
ATOM 581 C CA . GLN A 1 85 ? -12.819 -10.359 9.311 1.00 91.81 85 GLN A CA 1
ATOM 582 C C . GLN A 1 85 ? -13.354 -10.881 10.652 1.00 91.81 85 GLN A C 1
ATOM 584 O O . GLN A 1 85 ? -14.512 -11.272 10.749 1.00 91.81 85 GLN A O 1
ATOM 589 N N . ARG A 1 86 ? -12.539 -10.835 11.713 1.00 88.75 86 ARG A N 1
ATOM 590 C CA . ARG A 1 86 ? -12.914 -11.304 13.056 1.00 88.75 86 ARG A CA 1
ATOM 591 C C . ARG A 1 86 ? -13.932 -10.407 13.764 1.00 88.75 86 ARG A C 1
ATOM 593 O O . ARG A 1 86 ? -14.581 -10.853 14.703 1.00 88.75 86 ARG A O 1
ATOM 600 N N . SER A 1 87 ? -14.055 -9.137 13.371 1.00 86.50 87 SER A N 1
ATOM 601 C CA . SER A 1 87 ? -15.016 -8.213 13.976 1.00 86.50 87 SER A CA 1
ATOM 602 C C . SER A 1 87 ? -15.399 -7.095 13.022 1.00 86.50 87 SER A C 1
ATOM 604 O O . SER A 1 87 ? -14.556 -6.472 12.386 1.00 86.50 87 SER A O 1
ATOM 606 N N . ALA A 1 88 ? -16.691 -6.767 12.984 1.00 82.31 88 ALA A N 1
ATOM 607 C CA . ALA A 1 88 ? -17.165 -5.686 12.136 1.00 82.31 88 ALA A CA 1
ATOM 608 C C . ALA A 1 88 ? -16.922 -4.274 12.702 1.00 82.31 88 ALA A C 1
ATOM 610 O O . ALA A 1 88 ? -17.026 -3.292 11.964 1.00 82.31 88 ALA A O 1
ATOM 611 N N . ARG A 1 89 ? -16.661 -4.163 14.009 1.00 86.62 89 ARG A N 1
ATOM 612 C CA . ARG A 1 89 ? -16.610 -2.882 14.735 1.00 86.62 89 ARG A CA 1
ATOM 613 C C . ARG A 1 89 ? -15.277 -2.614 15.424 1.00 86.62 89 ARG A C 1
ATOM 615 O O . ARG A 1 89 ? -15.073 -1.496 15.876 1.00 86.62 89 ARG A O 1
ATOM 622 N N . ARG A 1 90 ? -14.397 -3.613 15.520 1.00 88.62 90 ARG A N 1
ATOM 623 C CA . ARG A 1 90 ? -13.077 -3.486 16.145 1.00 88.62 90 ARG A CA 1
ATOM 624 C C . ARG A 1 90 ? -11.997 -3.905 15.165 1.00 88.62 90 ARG A C 1
ATOM 626 O O . ARG A 1 90 ? -12.121 -4.945 14.521 1.00 88.62 90 ARG A O 1
ATOM 633 N N . VAL A 1 91 ? -10.926 -3.124 15.103 1.00 91.62 91 VAL A N 1
ATOM 634 C CA . VAL A 1 91 ? -9.742 -3.451 14.310 1.00 91.62 91 VAL A CA 1
ATOM 635 C C . VAL A 1 91 ? -8.631 -3.928 15.251 1.00 91.62 91 VAL A C 1
ATOM 637 O O . VAL A 1 91 ? -8.273 -3.196 16.172 1.00 91.62 91 VAL A O 1
ATOM 640 N N . PRO A 1 92 ? -8.069 -5.135 15.061 1.00 94.31 92 PRO A N 1
ATOM 641 C CA . PRO A 1 92 ? -6.919 -5.584 15.842 1.00 94.31 92 PRO A CA 1
ATOM 642 C C . PRO A 1 92 ? -5.711 -4.656 15.659 1.00 94.31 92 PRO A C 1
ATOM 644 O O . PRO A 1 92 ? -5.443 -4.212 14.543 1.00 94.31 92 PRO A O 1
ATOM 647 N N . ALA A 1 93 ? -4.924 -4.437 16.718 1.00 95.31 93 ALA A N 1
ATOM 648 C CA . ALA A 1 93 ? -3.718 -3.599 16.664 1.00 95.31 93 ALA A CA 1
ATOM 649 C C . ALA A 1 93 ? -2.731 -4.040 15.566 1.00 95.31 93 ALA A C 1
ATOM 651 O O . ALA A 1 93 ? -2.145 -3.210 14.877 1.00 95.31 93 ALA A O 1
ATOM 652 N N . THR A 1 94 ? -2.616 -5.348 15.330 1.00 96.25 94 THR A N 1
ATOM 653 C CA . THR A 1 94 ? -1.808 -5.911 14.240 1.00 96.25 94 THR A CA 1
ATOM 654 C C . THR A 1 94 ? -2.317 -5.502 12.855 1.00 96.25 94 THR A C 1
ATOM 656 O O . THR A 1 94 ? -1.520 -5.170 11.984 1.00 96.25 94 THR A O 1
ATOM 659 N N . ALA A 1 95 ? -3.636 -5.457 12.642 1.00 96.38 95 ALA A N 1
ATOM 660 C CA . ALA A 1 95 ? -4.223 -5.022 11.375 1.00 96.38 95 ALA A CA 1
ATOM 661 C C . ALA A 1 95 ? -4.040 -3.514 11.135 1.00 96.38 95 ALA A C 1
ATOM 663 O O . ALA A 1 95 ? -3.840 -3.107 9.987 1.00 96.38 95 ALA A O 1
ATOM 664 N N . LEU A 1 96 ? -4.078 -2.705 12.201 1.00 96.38 96 LEU A N 1
ATOM 665 C CA . LEU A 1 96 ? -3.755 -1.274 12.156 1.00 96.38 96 LEU A CA 1
ATOM 666 C C . LEU A 1 96 ? -2.283 -1.058 11.788 1.00 96.38 96 LEU A C 1
ATOM 668 O O . LEU A 1 96 ? -1.994 -0.309 10.860 1.00 96.38 96 LEU A O 1
ATOM 672 N N . GLY A 1 97 ? -1.367 -1.774 12.448 1.00 97.50 97 GLY A N 1
ATOM 673 C CA . GLY A 1 97 ? 0.068 -1.708 12.158 1.00 97.50 97 GLY A CA 1
ATOM 674 C C . GLY A 1 97 ? 0.399 -2.079 10.710 1.00 97.50 97 GLY A C 1
ATOM 675 O O . GLY A 1 97 ? 1.140 -1.359 10.048 1.00 97.50 97 GLY A O 1
ATOM 676 N N . LEU A 1 98 ? -0.213 -3.144 10.180 1.00 98.00 98 LEU A N 1
ATOM 677 C CA . LEU A 1 98 ? -0.050 -3.548 8.776 1.00 98.00 98 LEU A CA 1
ATOM 678 C C . LEU A 1 98 ? -0.583 -2.496 7.790 1.00 98.00 98 LEU A C 1
ATOM 680 O O . LEU A 1 98 ? 0.054 -2.236 6.774 1.00 98.00 98 LEU A O 1
ATOM 684 N N . SER A 1 99 ? -1.733 -1.885 8.094 1.00 96.62 99 SER A N 1
ATOM 685 C CA . SER A 1 99 ? -2.339 -0.817 7.281 1.00 96.62 99 SER A CA 1
ATOM 686 C C . SER A 1 99 ? -1.450 0.432 7.254 1.00 96.62 99 SER A C 1
ATOM 688 O O . SER A 1 99 ? -1.154 0.968 6.187 1.00 96.62 99 SER A O 1
ATOM 690 N N . ALA A 1 100 ? -0.929 0.839 8.415 1.00 97.38 100 ALA A N 1
ATOM 691 C CA . ALA A 1 100 ? -0.007 1.963 8.533 1.00 97.38 100 ALA A CA 1
ATOM 692 C C . ALA A 1 100 ? 1.328 1.702 7.814 1.00 97.38 100 ALA A C 1
ATOM 694 O O . ALA A 1 100 ? 1.813 2.569 7.090 1.00 97.38 100 ALA A O 1
ATOM 695 N N . ALA A 1 101 ? 1.900 0.501 7.953 1.00 98.00 101 ALA A N 1
ATOM 696 C CA . ALA A 1 101 ? 3.127 0.115 7.257 1.00 98.00 101 ALA A CA 1
ATOM 697 C C . ALA A 1 101 ? 2.942 0.099 5.731 1.00 98.00 101 ALA A C 1
ATOM 699 O O . ALA A 1 101 ? 3.785 0.621 4.998 1.00 98.00 101 ALA A O 1
ATOM 700 N N . ALA A 1 102 ? 1.813 -0.431 5.248 1.00 97.69 102 ALA A N 1
ATOM 701 C CA . ALA A 1 102 ? 1.446 -0.387 3.837 1.00 97.69 102 ALA A CA 1
ATOM 702 C C . ALA A 1 102 ? 1.333 1.059 3.322 1.00 97.69 102 ALA A C 1
ATOM 704 O O . ALA A 1 102 ? 1.924 1.385 2.294 1.00 97.69 102 ALA A O 1
ATOM 705 N N . ALA A 1 103 ? 0.649 1.942 4.057 1.00 95.94 103 ALA A N 1
ATOM 706 C CA . ALA A 1 103 ? 0.532 3.360 3.712 1.00 95.94 103 ALA A CA 1
ATOM 707 C C . ALA A 1 103 ? 1.887 4.087 3.700 1.00 95.94 103 ALA A C 1
ATOM 709 O O . ALA A 1 103 ? 2.166 4.858 2.783 1.00 95.94 103 ALA A O 1
ATOM 710 N N . ALA A 1 104 ? 2.768 3.803 4.661 1.00 96.19 104 ALA A N 1
ATOM 711 C CA . ALA A 1 104 ? 4.115 4.363 4.675 1.00 96.19 104 ALA A CA 1
ATOM 712 C C . ALA A 1 104 ? 4.927 3.904 3.452 1.00 96.19 104 ALA A C 1
ATOM 714 O O . ALA A 1 104 ? 5.502 4.731 2.747 1.00 96.19 104 ALA A O 1
ATOM 715 N N . MET A 1 105 ? 4.918 2.606 3.131 1.00 96.69 105 MET A N 1
ATOM 716 C CA . MET A 1 105 ? 5.615 2.077 1.951 1.00 96.69 105 MET A CA 1
ATOM 717 C C . MET A 1 105 ? 5.038 2.588 0.623 1.00 96.69 105 MET A C 1
ATOM 719 O O . MET A 1 105 ? 5.775 2.696 -0.362 1.00 96.69 105 MET A O 1
ATOM 723 N N . LEU A 1 106 ? 3.747 2.934 0.572 1.00 95.00 106 LEU A N 1
ATOM 724 C CA . LEU A 1 106 ? 3.128 3.539 -0.611 1.00 95.00 106 LEU A CA 1
ATOM 725 C C . LEU A 1 106 ? 3.770 4.875 -0.995 1.00 95.00 106 LEU A C 1
ATOM 727 O O . LEU A 1 106 ? 3.845 5.177 -2.182 1.00 95.00 106 LEU A O 1
ATOM 731 N N . THR A 1 107 ? 4.295 5.645 -0.037 1.00 92.50 107 THR A N 1
ATOM 732 C CA . THR A 1 107 ? 5.011 6.896 -0.349 1.00 92.50 107 THR A CA 1
ATOM 733 C C . THR A 1 107 ? 6.279 6.629 -1.165 1.00 92.50 107 THR A C 1
ATOM 735 O O . THR A 1 107 ? 6.505 7.248 -2.205 1.00 92.50 107 THR A O 1
ATOM 738 N N . ILE A 1 108 ? 7.059 5.630 -0.749 1.00 94.62 108 ILE A N 1
ATOM 739 C CA . ILE A 1 108 ? 8.315 5.235 -1.392 1.00 94.62 108 ILE A CA 1
ATOM 740 C C . ILE A 1 108 ? 8.031 4.615 -2.761 1.00 94.62 108 ILE A C 1
ATOM 742 O O . ILE A 1 108 ? 8.590 5.021 -3.779 1.00 94.62 108 ILE A O 1
ATOM 746 N N . THR A 1 109 ? 7.138 3.627 -2.804 1.00 94.69 109 THR A N 1
ATOM 747 C CA . THR A 1 109 ? 6.815 2.916 -4.048 1.00 94.69 109 THR A CA 1
ATOM 748 C C . THR A 1 109 ? 6.080 3.809 -5.046 1.00 94.69 109 THR A C 1
ATOM 750 O O . THR A 1 109 ? 6.307 3.671 -6.248 1.00 94.69 109 THR A O 1
ATOM 753 N N . GLY A 1 110 ? 5.276 4.765 -4.573 1.00 92.75 110 GLY A N 1
ATOM 754 C CA . GLY A 1 110 ? 4.640 5.798 -5.387 1.00 92.75 110 GLY A CA 1
ATOM 755 C C . GLY A 1 110 ? 5.658 6.705 -6.076 1.00 92.75 110 GLY A C 1
ATOM 756 O O . GLY A 1 110 ? 5.550 6.917 -7.285 1.00 92.75 110 GLY A O 1
ATOM 757 N N . TRP A 1 111 ? 6.693 7.159 -5.357 1.00 93.56 111 TRP A N 1
ATOM 758 C CA . TRP A 1 111 ? 7.807 7.886 -5.977 1.00 93.56 111 TRP A CA 1
ATOM 759 C C . TRP A 1 111 ? 8.504 7.016 -7.027 1.00 93.56 111 TRP A C 1
ATOM 761 O O . TRP A 1 111 ? 8.618 7.437 -8.178 1.00 93.56 111 TRP A O 1
ATOM 771 N N . LEU A 1 112 ? 8.889 5.779 -6.695 1.00 93.50 112 LEU A N 1
ATOM 772 C CA . LEU A 1 112 ? 9.531 4.881 -7.666 1.00 93.50 112 LEU A CA 1
ATOM 773 C C . LEU A 1 112 ? 8.689 4.700 -8.940 1.00 93.50 112 LEU A C 1
ATOM 775 O O . LEU A 1 112 ? 9.234 4.717 -10.039 1.00 93.50 112 LEU A O 1
ATOM 779 N N . GLY A 1 113 ? 7.365 4.583 -8.809 1.00 91.56 113 GLY A N 1
ATOM 780 C CA . GLY A 1 113 ? 6.455 4.499 -9.955 1.00 91.56 113 GLY A CA 1
ATOM 781 C C . GLY A 1 113 ? 6.469 5.764 -10.816 1.00 91.56 113 GLY A C 1
ATOM 782 O O . GLY A 1 113 ? 6.504 5.673 -12.042 1.00 91.56 113 GLY A O 1
ATOM 783 N N . GLY A 1 114 ? 6.504 6.941 -10.187 1.00 90.62 114 GLY A N 1
ATOM 784 C CA . GLY A 1 114 ? 6.659 8.218 -10.886 1.00 90.62 114 GLY A CA 1
ATOM 785 C C . GLY A 1 114 ? 7.996 8.328 -11.623 1.00 90.62 114 GLY A C 1
ATOM 786 O O . GLY A 1 114 ? 8.028 8.733 -12.779 1.00 90.62 114 GLY A O 1
ATOM 787 N N . GLU A 1 115 ? 9.094 7.909 -10.999 1.00 92.56 115 GLU A N 1
ATOM 788 C CA . GLU A 1 115 ? 10.425 7.914 -11.618 1.00 92.56 115 GLU A CA 1
ATOM 789 C C . GLU A 1 115 ? 10.478 6.990 -12.851 1.00 92.56 115 GLU A C 1
ATOM 791 O O . GLU A 1 115 ? 10.993 7.371 -13.906 1.00 92.56 115 GLU A O 1
ATOM 796 N N . LEU A 1 116 ? 9.878 5.798 -12.755 1.00 91.19 116 LEU A N 1
ATOM 797 C CA . LEU A 1 116 ? 9.744 4.861 -13.875 1.00 91.19 116 LEU A CA 1
ATOM 798 C C . LEU A 1 116 ? 8.906 5.452 -15.021 1.00 91.19 116 LEU A C 1
ATOM 800 O O . LEU A 1 116 ? 9.292 5.337 -16.185 1.00 91.19 116 LEU A O 1
ATOM 804 N N . ALA A 1 117 ? 7.801 6.129 -14.711 1.00 90.38 117 ALA A N 1
ATOM 805 C CA . ALA A 1 117 ? 6.948 6.735 -15.728 1.00 90.38 117 ALA A CA 1
ATOM 806 C C . ALA A 1 117 ? 7.612 7.949 -16.396 1.00 90.38 117 ALA A C 1
ATOM 808 O O . ALA A 1 117 ? 7.783 7.981 -17.614 1.00 90.38 117 ALA A O 1
ATOM 809 N N . PHE A 1 118 ? 8.034 8.936 -15.605 1.00 89.12 118 PHE A N 1
ATOM 810 C CA . PHE A 1 118 ? 8.473 10.233 -16.119 1.00 89.12 118 PHE A CA 1
ATOM 811 C C . PHE A 1 118 ? 9.923 10.248 -16.605 1.00 89.12 118 PHE A C 1
ATOM 813 O O . PHE A 1 118 ? 10.233 10.993 -17.530 1.00 89.12 118 PHE A O 1
ATOM 820 N N . ARG A 1 119 ? 10.822 9.441 -16.021 1.00 87.31 119 ARG A N 1
ATOM 821 C CA . ARG A 1 119 ? 12.241 9.420 -16.431 1.00 87.31 119 ARG A CA 1
ATOM 822 C C . ARG A 1 119 ? 12.624 8.231 -17.290 1.00 87.31 119 ARG A C 1
ATOM 824 O O . ARG A 1 119 ? 13.578 8.329 -18.058 1.00 87.31 119 ARG A O 1
ATOM 831 N N . LYS A 1 120 ? 11.935 7.097 -17.137 1.00 85.62 120 LYS A N 1
ATOM 832 C CA . LYS A 1 120 ? 12.195 5.886 -17.936 1.00 85.62 120 LYS A CA 1
ATOM 833 C C . LYS A 1 120 ? 11.164 5.663 -19.040 1.00 85.62 120 LYS A C 1
ATOM 835 O O . LYS A 1 120 ? 11.330 4.722 -19.809 1.00 85.62 120 LYS A O 1
ATOM 840 N N . GLY A 1 121 ? 10.150 6.525 -19.145 1.00 84.75 121 GLY A N 1
ATOM 841 C CA . GLY A 1 121 ? 9.160 6.481 -20.219 1.00 84.75 121 GLY A CA 1
ATOM 842 C C . GLY A 1 121 ? 8.257 5.246 -20.173 1.00 84.75 121 GLY A C 1
ATOM 843 O O . GLY A 1 121 ? 7.715 4.851 -21.201 1.00 84.75 121 GLY A O 1
ATOM 844 N N . ILE A 1 122 ? 8.120 4.597 -19.014 1.00 85.31 122 ILE A N 1
ATOM 845 C CA . ILE A 1 122 ? 7.335 3.364 -18.881 1.00 85.31 122 ILE A CA 1
ATOM 846 C C . ILE A 1 122 ? 5.853 3.723 -18.751 1.00 85.31 122 ILE A C 1
ATOM 848 O O . ILE A 1 122 ? 5.476 4.510 -17.885 1.00 85.31 122 ILE A O 1
ATOM 852 N N . GLY A 1 123 ? 5.008 3.142 -19.607 1.00 77.62 123 GLY A N 1
ATOM 853 C CA . GLY A 1 123 ? 3.559 3.362 -19.569 1.00 77.62 123 GLY A CA 1
ATOM 854 C C . GLY A 1 123 ? 3.109 4.754 -20.031 1.00 77.62 123 GLY A C 1
ATOM 855 O O . GLY A 1 123 ? 1.972 5.142 -19.763 1.00 77.62 123 GLY A O 1
ATOM 856 N N . VAL A 1 124 ? 3.976 5.510 -20.717 1.00 80.19 124 VAL A N 1
ATOM 857 C CA . VAL A 1 124 ? 3.648 6.811 -21.321 1.00 80.19 124 VAL A CA 1
ATOM 858 C C . VAL A 1 124 ? 3.802 6.764 -22.839 1.00 80.19 124 VAL A C 1
ATOM 860 O O . VAL A 1 124 ? 4.716 6.134 -23.368 1.00 80.19 124 VAL A O 1
ATOM 863 N N . VAL A 1 125 ? 2.903 7.448 -23.548 1.00 73.50 125 VAL A N 1
ATOM 864 C CA . VAL A 1 125 ? 3.012 7.639 -24.999 1.00 73.50 125 VAL A CA 1
ATOM 865 C C . VAL A 1 125 ? 4.052 8.738 -25.258 1.00 73.50 125 VAL A C 1
ATOM 867 O O . VAL A 1 125 ? 3.918 9.822 -24.681 1.00 73.50 125 VAL A O 1
ATOM 870 N N . PRO A 1 126 ? 5.083 8.502 -26.092 1.00 64.31 126 PRO A N 1
ATOM 871 C CA . PRO A 1 126 ? 6.032 9.546 -26.461 1.00 64.31 126 PRO A CA 1
ATOM 872 C C . PRO A 1 126 ? 5.312 10.726 -27.134 1.00 64.31 126 PRO A C 1
ATOM 874 O O . PRO A 1 126 ? 4.359 10.500 -27.885 1.00 64.31 126 PRO A O 1
ATOM 877 N N . PRO A 1 127 ? 5.749 11.980 -26.916 1.00 64.69 127 PRO A N 1
ATOM 878 C CA . PRO A 1 127 ? 5.195 13.110 -27.652 1.00 64.69 127 PRO A CA 1
ATOM 879 C C . PRO A 1 127 ? 5.395 12.917 -29.169 1.00 64.69 127 PRO A C 1
ATOM 881 O O . PRO A 1 127 ? 6.381 12.290 -29.573 1.00 64.69 127 PRO A O 1
ATOM 884 N N . PRO A 1 128 ? 4.487 13.446 -30.017 1.00 67.00 128 PRO A N 1
ATOM 885 C CA . PRO A 1 128 ? 4.631 13.348 -31.464 1.00 67.00 128 PRO A CA 1
ATOM 886 C C . PRO A 1 128 ? 5.978 13.936 -31.892 1.00 67.00 128 PRO A C 1
ATOM 888 O O . PRO A 1 128 ? 6.305 15.064 -31.516 1.00 67.00 128 PRO A O 1
ATOM 891 N N . GLN A 1 129 ? 6.756 13.175 -32.662 1.00 67.31 129 GLN A N 1
ATOM 892 C CA . GLN A 1 129 ? 7.992 13.678 -33.256 1.00 67.31 129 GLN A CA 1
ATOM 893 C C . GLN A 1 129 ? 7.606 14.694 -34.341 1.00 67.31 129 GLN A C 1
ATOM 895 O O . GLN A 1 129 ? 6.842 14.354 -35.244 1.00 67.31 129 GLN A O 1
ATOM 900 N N . ARG A 1 130 ? 8.051 15.946 -34.187 1.00 58.88 130 ARG A N 1
ATOM 901 C CA . ARG A 1 130 ? 7.929 16.991 -35.213 1.00 58.88 130 ARG A CA 1
ATOM 902 C C . ARG A 1 130 ? 9.109 16.933 -36.165 1.00 58.88 130 ARG A C 1
ATOM 904 O O . ARG A 1 130 ? 10.221 16.652 -35.666 1.00 58.88 130 ARG A O 1
#

Sequence (130 aa):
MPIPIGLLTAAAASDLAHLITGDGFFARMSRWLVGGGIAGGLMAAGLGIIDFATIRAARGPMGIAHAGGNAAILGMSGLSLLLRQRSARRVPATALGLSAAAAAMLTITGWLGGELAFRKGIGVVPPPQR

Radius of gyration: 16.47 Å; chains: 1; bounding box: 35×28×54 Å